Protein AF-A0A2S7K9K6-F1 (afdb_monomer_lite)

Structure (mmCIF, N/CA/C/O backbone):
data_AF-A0A2S7K9K6-F1
#
_entry.id   AF-A0A2S7K9K6-F1
#
loop_
_atom_site.group_PDB
_atom_site.id
_atom_site.type_symbol
_atom_site.label_atom_id
_atom_site.label_alt_id
_atom_site.label_comp_id
_atom_site.label_asym_id
_atom_site.label_entity_id
_atom_site.label_seq_id
_atom_site.pdbx_PDB_ins_code
_atom_site.Cartn_x
_atom_site.Cartn_y
_atom_site.Cartn_z
_atom_site.occupancy
_atom_site.B_iso_or_equiv
_atom_site.auth_seq_id
_atom_site.auth_comp_id
_atom_site.auth_asym_id
_atom_site.auth_atom_id
_atom_site.pdbx_PDB_model_num
ATOM 1 N N . MET A 1 1 ? 18.683 -0.157 -17.393 1.00 51.09 1 MET A N 1
ATOM 2 C CA . MET A 1 1 ? 18.114 0.869 -16.488 1.00 51.09 1 MET A CA 1
ATOM 3 C C . MET A 1 1 ? 17.660 0.193 -15.206 1.00 51.09 1 MET A C 1
ATOM 5 O O . MET A 1 1 ? 16.854 -0.725 -15.274 1.00 51.09 1 MET A O 1
ATOM 9 N N . THR A 1 2 ? 18.186 0.599 -14.053 1.00 57.50 2 THR A N 1
ATOM 10 C CA . THR A 1 2 ? 17.653 0.204 -12.742 1.00 57.50 2 THR A CA 1
ATOM 11 C C . THR A 1 2 ? 16.309 0.901 -12.538 1.00 57.50 2 THR A C 1
ATOM 13 O O . THR A 1 2 ? 16.236 2.128 -12.584 1.00 57.50 2 THR A O 1
ATOM 16 N N . LYS A 1 3 ? 15.227 0.131 -12.367 1.00 65.06 3 LYS A N 1
ATOM 17 C CA . LYS A 1 3 ? 13.915 0.701 -12.033 1.00 65.06 3 LYS A CA 1
ATOM 18 C C . LYS A 1 3 ? 14.007 1.427 -10.686 1.00 65.06 3 LYS A C 1
ATOM 20 O O . LYS A 1 3 ? 14.666 0.934 -9.765 1.00 65.06 3 LYS A O 1
ATOM 25 N N . ARG A 1 4 ? 13.391 2.609 -10.596 1.00 73.00 4 ARG A N 1
ATOM 26 C CA . ARG A 1 4 ? 13.313 3.377 -9.345 1.00 73.00 4 ARG A CA 1
ATOM 27 C C . ARG A 1 4 ? 12.432 2.623 -8.339 1.00 73.00 4 ARG A C 1
ATOM 29 O O . ARG A 1 4 ? 11.518 1.917 -8.762 1.00 73.00 4 ARG A O 1
ATOM 36 N N . PRO A 1 5 ? 12.722 2.708 -7.032 1.00 81.38 5 PRO A N 1
ATOM 37 C CA . PRO A 1 5 ? 11.855 2.122 -6.020 1.00 81.38 5 PRO A CA 1
ATOM 38 C C . PRO A 1 5 ? 10.520 2.876 -5.944 1.00 81.38 5 PRO A C 1
ATOM 40 O O . PRO A 1 5 ? 10.463 4.084 -6.172 1.00 81.38 5 PRO A O 1
ATOM 43 N N . TYR A 1 6 ? 9.470 2.144 -5.591 1.00 87.06 6 TYR A N 1
ATOM 44 C CA . TYR A 1 6 ? 8.184 2.679 -5.176 1.00 87.06 6 TYR A CA 1
ATOM 45 C C . TYR A 1 6 ? 8.223 3.005 -3.686 1.00 87.06 6 TYR A C 1
ATOM 47 O O . TYR A 1 6 ? 8.806 2.271 -2.884 1.00 87.06 6 TYR A O 1
ATOM 55 N N . GLN A 1 7 ? 7.565 4.091 -3.311 1.00 89.38 7 GLN A N 1
ATOM 56 C CA . GLN A 1 7 ? 7.267 4.406 -1.924 1.00 89.38 7 GLN A CA 1
ATOM 57 C C . GLN A 1 7 ? 5.833 4.001 -1.630 1.00 89.38 7 GLN A C 1
ATOM 59 O O . GLN A 1 7 ? 4.927 4.408 -2.345 1.00 89.38 7 GLN A O 1
ATOM 64 N N . PHE A 1 8 ? 5.638 3.211 -0.585 1.00 91.62 8 PHE A N 1
ATOM 65 C CA . PHE A 1 8 ? 4.326 2.832 -0.100 1.00 91.62 8 PHE A CA 1
ATOM 66 C C . PHE A 1 8 ? 4.025 3.572 1.193 1.00 91.62 8 PHE A C 1
ATOM 68 O O . PHE A 1 8 ? 4.821 3.516 2.134 1.00 91.62 8 PHE A O 1
ATOM 75 N N . GLU A 1 9 ? 2.877 4.228 1.240 1.00 93.56 9 GLU A N 1
ATOM 76 C CA . GLU A 1 9 ? 2.322 4.872 2.424 1.00 93.56 9 GLU A CA 1
ATOM 77 C C . GLU A 1 9 ? 1.053 4.132 2.823 1.00 93.56 9 GLU A C 1
ATOM 79 O O . GLU A 1 9 ? 0.156 3.929 2.009 1.00 93.56 9 GLU A O 1
ATOM 84 N N . LEU A 1 10 ? 1.001 3.691 4.072 1.00 94.44 10 LEU A N 1
ATOM 85 C CA . LEU A 1 10 ? -0.162 3.051 4.655 1.00 94.44 10 LEU A CA 1
ATOM 86 C C . LEU A 1 10 ? -0.811 4.029 5.619 1.00 94.44 10 LEU A C 1
ATOM 88 O O . LEU A 1 10 ? -0.110 4.653 6.423 1.00 94.44 10 LEU A O 1
ATOM 92 N N . VAL A 1 11 ? -2.132 4.130 5.557 1.00 95.44 11 VAL A N 1
ATOM 93 C CA . VAL A 1 11 ? -2.923 5.033 6.396 1.00 95.44 11 VAL A CA 1
ATOM 94 C C . VAL A 1 11 ? -4.026 4.275 7.121 1.00 95.44 11 VAL A C 1
ATOM 96 O O . VAL A 1 11 ? -4.529 3.281 6.598 1.00 95.44 11 VAL A O 1
ATOM 99 N N . ASP A 1 12 ? -4.392 4.741 8.311 1.00 95.12 12 ASP A N 1
ATOM 100 C CA . ASP A 1 12 ? -5.541 4.244 9.074 1.00 95.12 12 ASP A CA 1
ATOM 101 C C . ASP A 1 12 ? -6.880 4.798 8.544 1.00 95.12 12 ASP A C 1
ATOM 103 O O . ASP A 1 12 ? -6.928 5.556 7.571 1.00 95.12 12 ASP A O 1
ATOM 107 N N . ASP A 1 13 ? -7.984 4.444 9.211 1.00 92.06 13 ASP A N 1
ATOM 108 C CA . ASP A 1 13 ? -9.344 4.898 8.872 1.00 92.06 13 ASP A CA 1
ATOM 109 C C . ASP A 1 13 ? -9.528 6.425 8.943 1.00 92.06 13 ASP A C 1
ATOM 111 O O . ASP A 1 13 ? -10.474 6.976 8.379 1.00 92.06 13 ASP A O 1
ATOM 115 N N . LYS A 1 14 ? -8.637 7.134 9.646 1.00 92.88 14 LYS A N 1
ATOM 116 C CA . LYS A 1 14 ? -8.642 8.599 9.759 1.00 92.88 14 LYS A CA 1
ATOM 117 C C . LYS A 1 14 ? -7.734 9.253 8.717 1.00 92.88 14 LYS A C 1
ATOM 119 O O . LYS A 1 14 ? -7.589 10.475 8.726 1.00 92.88 14 LYS A O 1
ATOM 124 N N . GLY A 1 15 ? -7.117 8.464 7.836 1.00 87.56 15 GLY A N 1
ATOM 125 C CA . GLY A 1 15 ? -6.131 8.931 6.868 1.00 87.56 15 GLY A CA 1
ATOM 126 C C . GLY A 1 15 ? -4.780 9.281 7.498 1.00 87.56 15 GLY A C 1
ATOM 127 O O . GLY A 1 15 ? -3.962 9.937 6.854 1.00 87.56 15 GLY A O 1
ATOM 128 N N . ILE A 1 16 ? -4.528 8.876 8.745 1.00 93.62 16 ILE A N 1
ATOM 129 C CA . ILE A 1 16 ? -3.258 9.116 9.429 1.00 93.62 16 ILE A CA 1
ATOM 130 C C . ILE A 1 16 ? -2.264 8.048 8.987 1.00 93.62 16 ILE A C 1
ATOM 132 O O . ILE A 1 16 ? -2.561 6.855 9.004 1.00 93.62 16 ILE A O 1
ATOM 136 N N . GLN A 1 17 ? -1.060 8.470 8.603 1.00 93.75 17 GLN A N 1
ATOM 137 C CA . GLN A 1 17 ? -0.006 7.554 8.183 1.00 93.75 17 GLN A CA 1
ATOM 138 C C . GLN A 1 17 ? 0.418 6.643 9.343 1.00 93.75 17 GLN A C 1
ATOM 140 O O . GLN A 1 17 ? 0.966 7.108 10.341 1.00 93.75 17 GLN A O 1
ATOM 145 N N . VAL A 1 18 ? 0.240 5.336 9.164 1.00 93.75 18 VAL A N 1
ATOM 146 C CA . VAL A 1 18 ? 0.679 4.313 10.124 1.00 93.75 18 VAL A CA 1
ATOM 147 C C . VAL A 1 18 ? 2.059 3.769 9.777 1.00 93.75 18 VAL A C 1
ATOM 149 O O . VAL A 1 18 ? 2.850 3.444 10.660 1.00 93.75 18 VAL A O 1
ATOM 152 N N . LYS A 1 19 ? 2.393 3.691 8.482 1.00 93.19 19 LYS A N 1
ATOM 153 C CA . LYS A 1 19 ? 3.651 3.094 8.023 1.00 93.19 19 LYS A CA 1
ATOM 154 C C . LYS A 1 19 ? 4.065 3.629 6.661 1.00 93.19 19 LYS A C 1
ATOM 156 O O . LYS A 1 19 ? 3.230 3.894 5.804 1.00 93.19 19 LYS A O 1
A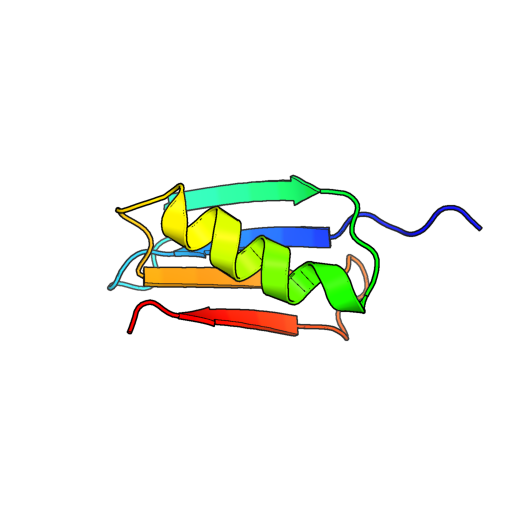TOM 161 N N . ARG A 1 20 ? 5.377 3.740 6.449 1.00 92.50 20 ARG A N 1
ATOM 162 C CA . ARG A 1 20 ? 5.969 4.071 5.149 1.00 92.50 20 ARG A CA 1
ATOM 163 C C . ARG A 1 20 ? 7.118 3.128 4.838 1.00 92.50 20 ARG A C 1
ATOM 165 O O . ARG A 1 20 ? 7.985 2.914 5.682 1.00 92.50 20 ARG A O 1
ATOM 172 N N . VAL A 1 21 ? 7.125 2.560 3.636 1.00 91.56 21 VAL A N 1
ATOM 173 C CA . VAL A 1 21 ? 8.162 1.620 3.187 1.00 91.56 21 VAL A CA 1
ATOM 174 C C . VAL A 1 21 ? 8.585 1.913 1.754 1.00 91.56 21 VAL A C 1
ATOM 176 O O . VAL A 1 21 ? 7.770 2.269 0.914 1.00 91.56 21 VAL A O 1
ATOM 179 N N . SER A 1 22 ? 9.876 1.759 1.465 1.00 90.69 22 SER A N 1
ATOM 180 C CA . SER A 1 22 ? 10.431 1.914 0.117 1.00 90.69 22 SER A CA 1
ATOM 181 C C . SER A 1 22 ? 10.814 0.546 -0.427 1.00 90.69 22 SER A C 1
ATOM 183 O O . SER A 1 22 ? 11.585 -0.178 0.204 1.00 90.69 22 SER A O 1
ATOM 185 N N . LEU A 1 23 ? 10.250 0.166 -1.572 1.00 86.69 23 LEU A N 1
ATOM 186 C CA . LEU A 1 23 ? 10.410 -1.163 -2.152 1.00 86.69 23 LEU A CA 1
ATOM 187 C C . LEU A 1 23 ? 10.598 -1.074 -3.662 1.00 86.69 23 LEU A C 1
ATOM 189 O O . LEU A 1 23 ? 9.977 -0.266 -4.343 1.00 86.69 23 LEU A O 1
ATOM 193 N N . ARG A 1 24 ? 11.448 -1.937 -4.217 1.00 82.12 24 ARG A N 1
ATOM 194 C CA . ARG A 1 24 ? 11.546 -2.084 -5.672 1.00 82.12 24 ARG A CA 1
ATOM 195 C C . ARG A 1 24 ? 10.430 -3.004 -6.151 1.00 82.12 24 ARG A C 1
ATOM 197 O O . ARG A 1 24 ? 10.375 -4.156 -5.734 1.00 82.12 24 ARG A O 1
ATOM 204 N N . CYS A 1 25 ? 9.592 -2.496 -7.044 1.00 72.69 25 CYS A N 1
ATOM 205 C CA . CYS A 1 25 ? 8.526 -3.249 -7.697 1.00 72.69 25 CYS A CA 1
ATOM 206 C C . CYS A 1 25 ? 8.692 -3.153 -9.216 1.00 72.69 25 CYS A C 1
ATOM 208 O O . CYS A 1 25 ? 9.289 -2.199 -9.727 1.00 72.69 25 CYS A O 1
ATOM 210 N N . THR A 1 26 ? 8.175 -4.136 -9.952 1.00 70.38 26 THR A N 1
ATOM 211 C CA . THR A 1 26 ? 7.834 -3.909 -11.358 1.00 70.38 26 THR A CA 1
ATOM 212 C C . THR A 1 26 ? 6.417 -3.328 -11.430 1.00 70.38 26 THR A C 1
ATOM 214 O O . THR A 1 26 ? 5.647 -3.499 -10.492 1.00 70.38 26 THR A O 1
ATOM 217 N N . ASN A 1 27 ? 6.079 -2.584 -12.488 1.00 63.34 27 ASN A N 1
ATOM 218 C CA . ASN A 1 27 ? 4.857 -1.765 -12.537 1.00 63.34 27 ASN A CA 1
ATOM 219 C C . ASN A 1 27 ? 3.561 -2.553 -12.262 1.00 63.34 27 ASN A C 1
ATOM 221 O O . ASN A 1 27 ? 2.631 -2.001 -11.688 1.00 63.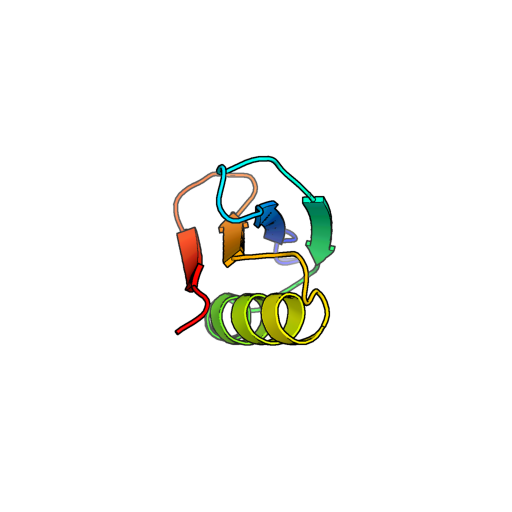34 27 ASN A O 1
ATOM 225 N N . LEU A 1 28 ? 3.496 -3.831 -12.651 1.00 62.91 28 LEU A N 1
ATOM 226 C CA . LEU A 1 28 ? 2.339 -4.692 -12.374 1.00 62.91 28 LEU A CA 1
ATOM 227 C C . LEU A 1 28 ? 2.305 -5.165 -10.907 1.00 62.91 28 LEU A C 1
ATOM 229 O O . LEU A 1 28 ? 1.229 -5.294 -10.336 1.00 62.91 28 LEU A O 1
ATOM 233 N N . ASP A 1 29 ? 3.464 -5.313 -10.261 1.00 83.62 29 ASP A N 1
ATOM 234 C CA . ASP A 1 29 ? 3.582 -5.841 -8.893 1.00 83.62 29 ASP A CA 1
ATOM 235 C C . ASP A 1 29 ? 3.292 -4.794 -7.807 1.00 83.62 29 ASP A C 1
ATOM 237 O O . ASP A 1 29 ? 3.185 -5.133 -6.629 1.00 83.62 29 ASP A O 1
ATOM 241 N N . ALA A 1 30 ? 3.230 -3.504 -8.153 1.00 84.50 30 ALA A N 1
ATOM 242 C CA . ALA A 1 30 ? 3.035 -2.446 -7.165 1.00 84.50 30 ALA A CA 1
ATOM 243 C C . ALA A 1 30 ? 1.643 -2.520 -6.510 1.00 84.50 30 ALA A C 1
ATOM 245 O O . ALA A 1 30 ? 1.527 -2.292 -5.307 1.00 84.50 30 ALA A O 1
ATOM 246 N N . TYR A 1 31 ? 0.607 -2.908 -7.263 1.00 86.81 31 TYR A N 1
ATOM 247 C CA . TYR A 1 31 ? -0.728 -3.144 -6.704 1.00 86.81 31 TYR A CA 1
ATOM 248 C C . TYR A 1 31 ? -0.741 -4.351 -5.760 1.00 86.81 31 TYR A C 1
ATOM 250 O O . TYR A 1 31 ? -1.129 -4.213 -4.601 1.00 86.81 31 TYR A O 1
ATOM 258 N N . ASP A 1 32 ? -0.228 -5.502 -6.205 1.00 89.19 32 ASP A N 1
ATOM 259 C CA . ASP A 1 32 ? -0.131 -6.708 -5.371 1.00 89.19 32 ASP A CA 1
ATOM 260 C C . ASP A 1 32 ? 0.666 -6.442 -4.094 1.00 89.19 32 ASP A C 1
ATOM 262 O O . ASP A 1 32 ? 0.352 -6.948 -3.012 1.00 89.19 32 ASP A O 1
ATOM 266 N N . ARG A 1 33 ? 1.690 -5.588 -4.194 1.00 89.88 33 ARG A N 1
ATOM 267 C CA . ARG A 1 33 ? 2.461 -5.163 -3.034 1.00 89.88 33 ARG A CA 1
ATOM 268 C C . ARG A 1 33 ? 1.654 -4.289 -2.084 1.00 89.88 33 ARG A C 1
ATOM 270 O O . ARG A 1 33 ? 1.777 -4.494 -0.880 1.00 89.88 33 ARG A O 1
ATOM 277 N N . ALA A 1 34 ? 0.836 -3.368 -2.587 1.00 90.56 34 ALA A N 1
ATOM 278 C CA . ALA A 1 34 ? -0.066 -2.573 -1.759 1.00 90.56 34 ALA A CA 1
ATOM 279 C C . ALA A 1 34 ? -1.071 -3.469 -1.012 1.00 90.56 34 ALA A C 1
ATOM 281 O O . ALA A 1 34 ? -1.201 -3.344 0.203 1.00 90.56 34 ALA A O 1
ATOM 282 N N . VAL A 1 35 ? -1.690 -4.439 -1.700 1.00 91.69 35 VAL A N 1
ATOM 283 C CA . VAL A 1 35 ? -2.609 -5.419 -1.086 1.00 91.69 35 VAL A CA 1
ATOM 284 C C . VAL A 1 35 ? -1.903 -6.234 -0.002 1.00 91.69 35 VAL A C 1
ATOM 286 O O . VAL A 1 35 ? -2.414 -6.392 1.105 1.00 91.69 35 VAL A O 1
ATOM 289 N N . ARG A 1 36 ? -0.697 -6.734 -0.287 1.00 92.19 36 ARG A N 1
ATOM 290 C CA . ARG A 1 36 ? 0.079 -7.506 0.686 1.00 92.19 36 ARG A CA 1
ATOM 291 C C . ARG A 1 36 ? 0.459 -6.676 1.912 1.00 92.19 36 ARG A C 1
ATOM 293 O O . ARG A 1 36 ? 0.314 -7.158 3.028 1.00 92.19 36 ARG A O 1
ATOM 300 N N . LEU A 1 37 ? 0.926 -5.445 1.708 1.00 92.19 37 LEU A N 1
ATOM 301 C CA . LEU A 1 37 ? 1.276 -4.532 2.796 1.00 92.19 37 LEU A CA 1
ATOM 302 C C . LEU A 1 37 ? 0.066 -4.216 3.680 1.00 92.19 37 LEU A C 1
ATOM 304 O O . LEU A 1 37 ? 0.219 -4.156 4.899 1.00 92.19 37 LEU A O 1
ATOM 308 N N . LEU A 1 38 ? -1.114 -4.063 3.077 1.00 93.00 38 LEU A N 1
ATOM 309 C CA . LEU A 1 38 ? -2.374 -3.872 3.787 1.00 93.00 38 LEU A CA 1
ATOM 310 C C . LEU A 1 38 ? -2.742 -5.106 4.630 1.00 93.00 38 LEU A C 1
ATOM 312 O O . LEU A 1 38 ? -3.032 -4.973 5.812 1.00 93.00 38 LEU A O 1
ATOM 316 N N . ASN A 1 39 ? -2.631 -6.314 4.070 1.00 92.88 39 ASN A N 1
ATOM 317 C CA . ASN A 1 39 ? -2.872 -7.560 4.813 1.00 92.88 39 ASN A CA 1
ATOM 318 C C . ASN A 1 39 ? -1.862 -7.787 5.956 1.00 92.88 39 ASN A C 1
ATOM 320 O O . ASN A 1 39 ? -2.196 -8.396 6.968 1.00 92.88 39 ASN A O 1
ATOM 324 N N . GLU A 1 40 ? -0.624 -7.314 5.794 1.00 93.69 40 GLU A N 1
ATOM 325 C CA . GLU A 1 40 ? 0.438 -7.385 6.808 1.00 93.69 40 GLU A CA 1
ATOM 326 C C . GLU A 1 40 ? 0.342 -6.267 7.867 1.00 93.69 40 GLU A C 1
ATOM 328 O O . GLU A 1 40 ? 1.074 -6.315 8.855 1.00 93.69 40 GLU A O 1
ATOM 333 N N . THR A 1 41 ? -0.528 -5.267 7.673 1.00 93.50 41 THR A N 1
ATOM 334 C CA . THR A 1 41 ? -0.667 -4.090 8.552 1.00 93.50 41 THR A CA 1
ATOM 335 C C . THR A 1 41 ? -2.143 -3.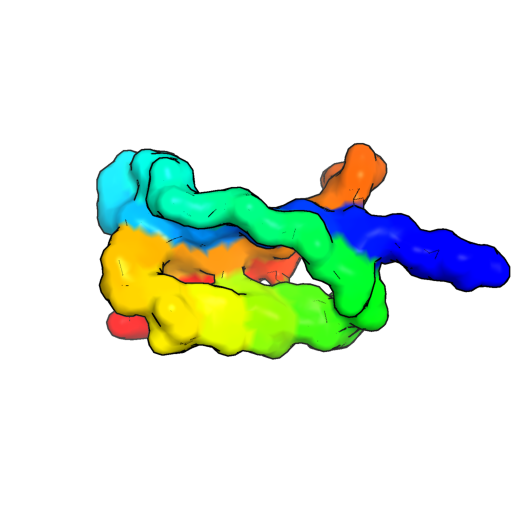905 8.940 1.00 93.50 41 THR A C 1
ATOM 337 O O . THR A 1 41 ? -2.837 -3.096 8.324 1.00 93.50 41 THR A O 1
ATOM 340 N N . PRO A 1 42 ? -2.655 -4.661 9.932 1.00 92.06 42 PRO A N 1
ATOM 341 C CA . PRO A 1 42 ? -4.081 -4.691 10.288 1.00 92.06 42 PRO A CA 1
ATOM 342 C C . PRO A 1 42 ? -4.694 -3.336 10.671 1.00 92.06 42 PRO A C 1
ATOM 344 O O . PRO A 1 42 ? -5.902 -3.139 10.527 1.00 92.06 42 PRO A O 1
ATOM 347 N N . GLU A 1 43 ? -3.869 -2.425 11.185 1.00 93.06 43 GLU A N 1
ATOM 348 C CA . GLU A 1 43 ? -4.214 -1.053 11.556 1.00 93.06 43 GLU A CA 1
ATOM 349 C C . GLU A 1 43 ? -4.345 -0.102 10.356 1.00 93.06 43 GLU A C 1
ATOM 351 O O . GLU A 1 43 ? -4.855 1.007 10.506 1.00 93.06 43 GLU A O 1
ATOM 356 N N . ALA A 1 44 ? -3.893 -0.517 9.170 1.00 94.50 44 ALA A N 1
ATOM 357 C CA . ALA A 1 44 ? -4.054 0.251 7.947 1.00 94.50 44 ALA A CA 1
ATOM 358 C C . ALA A 1 44 ? -5.417 -0.035 7.298 1.00 94.50 44 ALA A C 1
ATOM 360 O O . ALA A 1 44 ? -5.834 -1.182 7.132 1.00 94.50 44 ALA A O 1
ATOM 361 N N . ALA A 1 45 ? -6.085 1.030 6.872 1.00 94.75 45 ALA A N 1
ATOM 362 C CA . ALA A 1 45 ? -7.296 0.995 6.063 1.00 94.75 45 ALA A CA 1
ATOM 363 C C . ALA A 1 45 ? -6.985 1.090 4.563 1.00 94.75 45 ALA A C 1
ATOM 365 O O . ALA A 1 45 ? -7.742 0.584 3.733 1.00 94.75 45 ALA A O 1
ATOM 366 N N . ALA A 1 46 ? -5.861 1.714 4.201 1.00 94.06 46 ALA A N 1
ATOM 367 C CA . ALA A 1 46 ? -5.418 1.823 2.819 1.00 94.06 46 ALA A CA 1
ATOM 368 C C . ALA A 1 46 ? -3.891 1.801 2.690 1.00 94.06 46 ALA A C 1
ATOM 370 O O . ALA A 1 46 ? -3.161 2.166 3.614 1.00 94.06 46 ALA A O 1
ATOM 371 N N . ALA A 1 47 ? -3.418 1.392 1.515 1.00 93.75 47 ALA A N 1
ATOM 372 C CA . ALA A 1 47 ? -2.018 1.414 1.116 1.00 93.75 47 ALA A CA 1
ATOM 373 C C . ALA A 1 47 ? -1.878 2.071 -0.263 1.00 93.75 47 ALA A C 1
ATOM 375 O O . ALA A 1 47 ? -2.520 1.647 -1.224 1.00 93.75 47 ALA A O 1
ATOM 376 N N . PHE A 1 48 ? -1.008 3.071 -0.367 1.00 91.25 48 PHE A N 1
ATOM 377 C CA . PHE A 1 48 ? -0.749 3.846 -1.576 1.00 91.25 48 PHE A CA 1
ATOM 378 C C . PHE A 1 48 ? 0.6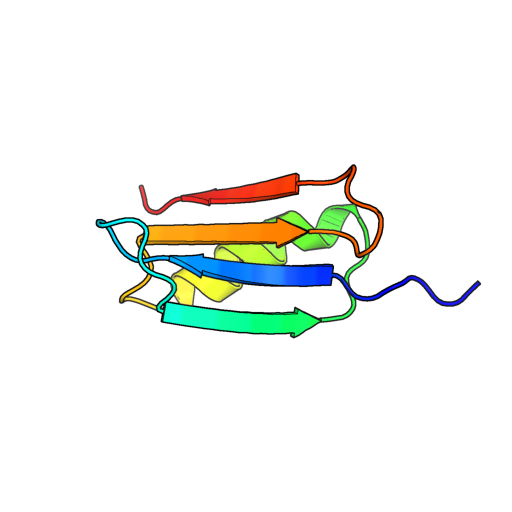99 3.678 -2.018 1.00 91.25 48 PHE A C 1
ATOM 380 O O . PHE A 1 48 ? 1.606 3.972 -1.250 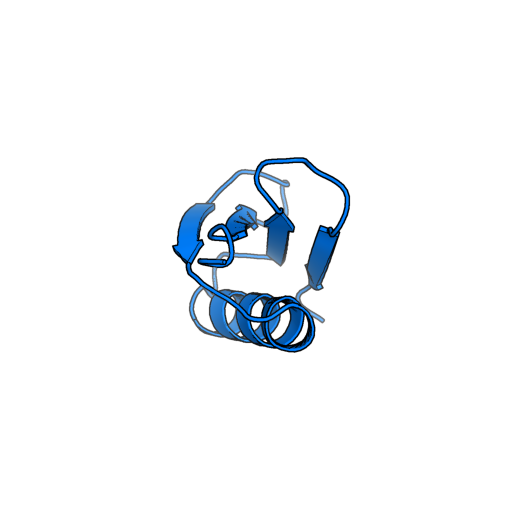1.00 91.25 48 PHE A O 1
ATOM 387 N N . GLY A 1 49 ? 0.927 3.216 -3.242 1.00 90.44 49 GLY A N 1
ATOM 388 C CA . GLY A 1 49 ? 2.240 3.119 -3.872 1.00 90.44 49 GLY A CA 1
ATOM 389 C C . GLY A 1 49 ? 2.475 4.264 -4.854 1.00 90.44 49 GLY A C 1
ATOM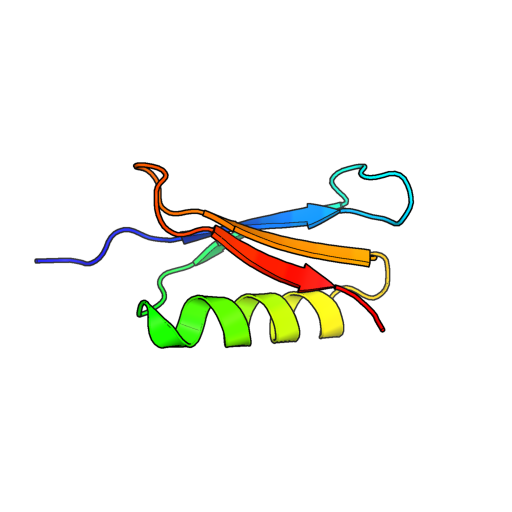 390 O O . GLY A 1 49 ? 1.663 4.465 -5.755 1.00 90.44 49 GLY A O 1
ATOM 391 N N . PHE A 1 50 ? 3.605 4.958 -4.718 1.00 86.75 50 PHE A N 1
ATOM 392 C CA . PHE A 1 50 ? 4.009 6.102 -5.533 1.00 86.75 50 PHE A CA 1
ATOM 393 C C . PHE A 1 50 ? 5.396 5.885 -6.139 1.00 86.75 50 PHE A C 1
ATOM 395 O O . PHE A 1 50 ? 6.347 5.517 -5.443 1.00 86.75 50 PHE A O 1
ATOM 402 N N . GLU A 1 51 ? 5.547 6.172 -7.429 1.00 82.88 51 GLU A N 1
ATOM 403 C CA . GLU A 1 51 ? 6.871 6.359 -8.025 1.00 82.88 51 GLU A CA 1
ATOM 404 C C . GLU A 1 51 ? 7.448 7.730 -7.636 1.00 82.88 51 GLU A C 1
ATOM 406 O O . GLU A 1 51 ? 6.726 8.719 -7.564 1.00 82.88 51 GLU A O 1
ATOM 411 N N . GLU A 1 52 ? 8.771 7.827 -7.483 1.00 70.50 52 GLU A N 1
ATOM 412 C CA . GLU A 1 52 ? 9.497 9.059 -7.106 1.00 70.50 52 GLU A CA 1
ATOM 413 C C . GLU A 1 52 ? 9.219 10.275 -8.024 1.00 70.50 52 GLU A C 1
ATOM 415 O O . GLU A 1 52 ? 9.443 11.416 -7.632 1.00 70.50 52 GLU A O 1
ATOM 420 N N . LYS A 1 53 ? 8.742 10.040 -9.256 1.00 69.44 53 LYS A N 1
ATOM 421 C CA . LYS A 1 53 ? 8.349 11.080 -10.227 1.00 69.44 53 LYS A CA 1
ATOM 422 C C . LYS A 1 53 ? 6.842 11.124 -10.535 1.00 69.44 53 LYS A C 1
ATOM 424 O O . LYS A 1 53 ? 6.437 11.859 -11.426 1.00 69.44 53 LYS A O 1
ATOM 429 N N . GLY A 1 54 ? 6.027 10.390 -9.774 1.00 61.38 54 GLY A N 1
ATOM 430 C CA . GLY A 1 54 ? 4.647 10.781 -9.485 1.00 61.38 54 GLY A CA 1
ATOM 431 C C . GLY A 1 54 ? 3.567 10.574 -10.549 1.00 61.38 54 GLY A C 1
ATOM 432 O O . GLY A 1 54 ? 2.651 11.385 -10.579 1.00 61.38 54 GLY A O 1
ATOM 433 N N . HIS A 1 55 ? 3.591 9.519 -11.375 1.00 54.91 55 HIS A N 1
ATOM 434 C CA . HIS A 1 55 ? 2.463 9.246 -12.295 1.00 54.91 55 HIS A CA 1
ATOM 435 C C . HIS A 1 55 ? 1.732 7.912 -12.067 1.00 54.91 55 HIS A C 1
ATOM 437 O O . HIS A 1 55 ? 0.549 7.822 -12.385 1.00 54.91 55 HIS A O 1
ATOM 443 N N . ALA A 1 56 ? 2.378 6.892 -11.493 1.00 57.12 56 ALA A N 1
ATOM 444 C CA . ALA A 1 56 ? 1.712 5.637 -11.143 1.00 57.12 56 ALA A CA 1
ATOM 445 C C . ALA A 1 56 ? 1.339 5.634 -9.656 1.00 57.12 56 ALA A C 1
ATOM 447 O O . ALA A 1 56 ? 2.211 5.500 -8.794 1.00 57.12 56 ALA A O 1
ATOM 448 N N . VAL A 1 57 ? 0.044 5.804 -9.378 1.00 67.69 57 VAL A N 1
ATOM 449 C CA . VAL A 1 57 ? -0.540 5.630 -8.046 1.00 67.69 57 VAL A CA 1
ATOM 450 C C . VAL A 1 57 ? -1.264 4.292 -8.035 1.00 67.69 57 VAL A C 1
ATOM 452 O O . VAL A 1 57 ? -2.248 4.109 -8.748 1.00 67.69 57 VAL A O 1
ATOM 455 N N . HIS A 1 58 ? -0.766 3.348 -7.242 1.00 83.50 58 HIS A N 1
ATOM 456 C CA . HIS A 1 58 ? -1.473 2.099 -6.968 1.00 83.50 58 HIS A CA 1
ATOM 457 C C . HIS A 1 58 ? -2.079 2.204 -5.579 1.00 83.50 58 HIS A C 1
ATOM 459 O O . HIS A 1 58 ? -1.359 2.487 -4.627 1.00 83.50 58 HIS A O 1
ATOM 465 N N . ALA A 1 59 ? -3.382 1.983 -5.458 1.00 86.31 59 ALA A N 1
ATOM 466 C CA . ALA A 1 59 ? -4.066 2.030 -4.176 1.00 86.31 59 ALA A CA 1
ATOM 467 C C . ALA A 1 59 ? -4.741 0.690 -3.898 1.00 86.31 59 ALA A C 1
ATOM 469 O O . ALA A 1 59 ? -5.385 0.121 -4.780 1.00 86.31 59 ALA A O 1
ATOM 470 N N . ALA A 1 60 ? -4.598 0.206 -2.671 1.00 89.19 60 ALA A N 1
ATOM 471 C CA . ALA A 1 60 ? -5.390 -0.882 -2.123 1.00 89.19 60 ALA A CA 1
ATOM 472 C C . ALA A 1 60 ? -6.131 -0.363 -0.889 1.00 89.19 60 ALA A C 1
ATOM 474 O O . ALA A 1 60 ? -5.565 0.390 -0.097 1.00 89.19 60 ALA A O 1
ATOM 475 N N . TYR A 1 61 ? -7.383 -0.778 -0.734 1.00 89.25 61 TYR A N 1
ATOM 476 C CA . TYR A 1 61 ? -8.249 -0.406 0.379 1.00 89.25 61 TYR A CA 1
ATOM 477 C C . TYR A 1 61 ? -8.737 -1.669 1.066 1.00 89.25 61 TYR A C 1
ATOM 479 O O . TYR A 1 61 ? -8.892 -2.712 0.424 1.00 89.25 61 TYR A O 1
ATOM 487 N N . ARG A 1 62 ? -8.982 -1.572 2.367 1.00 85.44 62 ARG A N 1
ATOM 488 C CA . ARG A 1 62 ? -9.596 -2.651 3.124 1.00 85.44 62 ARG A CA 1
ATOM 489 C C . ARG A 1 62 ? -11.085 -2.689 2.766 1.00 85.44 62 ARG A C 1
ATOM 491 O O . ARG A 1 62 ? -11.743 -1.652 2.803 1.00 85.44 62 ARG A O 1
ATOM 498 N N . GLY A 1 63 ? -11.556 -3.860 2.330 1.00 73.88 63 GLY A N 1
ATOM 499 C CA . GLY A 1 63 ? -12.965 -4.115 2.003 1.00 73.88 63 GLY A CA 1
ATOM 500 C C . GLY A 1 63 ? -13.847 -4.255 3.233 1.00 73.88 63 GLY A C 1
ATOM 501 O O . GLY A 1 63 ? -13.301 -4.551 4.323 1.00 73.88 63 GLY A O 1
#

Sequence (63 aa):
MTKRPYQFELVDDKGIQVKRVSLRCTNLDAYDRAVRLLNETPEAAAAFGFEEKGHAVHAAYRG

Foldseek 3Di:
DQAAWKKKFFAAPVRHTPDIDTGRDDLVCQQVVFVVVCVVCVRGQKMWIAGPVGDDIHMDGDD

Organism: NCBI:txid2058213

Radius of gyration: 11.08 Å; chains: 1; bounding box: 31×19×28 Å

Secondary structure (DSSP, 8-state):
-PPPPEEEEEE-TTS-EEEEEEE---TTHHHHHHHHHHHT-TT-SEEEEEETTS--EEEEE--

pLDDT: mean 84.29, std 11.91, range [51.09, 95.44]